Protein AF-A0A6P5Q9U1-F1 (afdb_monomer)

Foldseek 3Di:
DPPVVCCVLAPDDLVVCCVVPVDDPLVSVLSVLSSQQVNCCVVPVGSDDPPHDDADDCDPQNWGWDSGSDIDIDHCVVVVVCCCVPPVVVVVVVVVVVVVVVVVVD

Mean predicted aligned error: 9.35 Å

Organism: Mus caroli (NCBI:txid10089)

Sequence (106 aa):
MLAGLKHLICGSHPEILRSVFHLTEKEELLNKRVMKYWANFARHGNPNSEGLPSWPVMGRDEQYLQLDTQPAVGRALKARRLQFWTKTLPQKIQELKGSQDKHAEL

Structure (mmCIF, N/CA/C/O backbone):
data_AF-A0A6P5Q9U1-F1
#
_entry.id   AF-A0A6P5Q9U1-F1
#
loop_
_atom_site.group_PDB
_atom_site.id
_atom_site.type_symbol
_atom_site.label_atom_id
_atom_site.label_alt_id
_atom_site.label_comp_id
_atom_site.label_asym_id
_atom_site.label_entity_id
_atom_site.label_seq_id
_atom_site.pdbx_PDB_ins_code
_atom_site.Cartn_x
_atom_site.Cartn_y
_atom_site.Cartn_z
_atom_site.occupancy
_atom_site.B_iso_or_equiv
_atom_site.auth_seq_id
_atom_site.auth_comp_id
_atom_site.auth_asym_id
_atom_site.auth_atom_id
_atom_site.pdbx_PDB_model_num
ATOM 1 N N . MET A 1 1 ? -9.960 20.558 -8.492 1.00 40.75 1 MET A N 1
ATOM 2 C CA . MET A 1 1 ? -8.940 19.908 -7.633 1.00 40.75 1 MET A CA 1
ATOM 3 C C . MET A 1 1 ? -8.333 18.638 -8.250 1.00 40.75 1 MET A C 1
ATOM 5 O O . MET A 1 1 ? -7.140 18.447 -8.089 1.00 40.75 1 MET A O 1
ATOM 9 N N . LEU A 1 2 ? -9.069 17.799 -9.001 1.00 34.19 2 LEU A N 1
ATOM 10 C CA . LEU A 1 2 ? -8.527 16.536 -9.560 1.00 34.19 2 LEU A CA 1
ATOM 11 C C . LEU A 1 2 ? -7.870 16.628 -10.958 1.00 34.19 2 LEU A C 1
ATOM 13 O O . LEU A 1 2 ? -7.225 15.676 -11.388 1.00 34.19 2 LEU A O 1
ATOM 17 N N . ALA A 1 3 ? -7.981 17.754 -11.670 1.00 38.50 3 ALA A N 1
ATOM 18 C CA . ALA A 1 3 ? -7.386 17.904 -13.006 1.00 38.50 3 ALA A CA 1
ATOM 19 C C . ALA A 1 3 ? -5.866 18.179 -12.976 1.00 38.50 3 ALA A C 1
ATOM 21 O O . ALA A 1 3 ? -5.145 17.732 -13.863 1.00 38.50 3 ALA A O 1
ATOM 22 N N . GLY A 1 4 ? -5.364 18.851 -11.932 1.00 31.12 4 GLY A N 1
ATOM 23 C CA . GLY A 1 4 ? -3.946 19.228 -11.820 1.00 31.12 4 GLY A CA 1
ATOM 24 C C . GLY A 1 4 ? -3.001 18.066 -11.495 1.00 31.12 4 GLY A C 1
ATOM 25 O O . GLY A 1 4 ? -1.827 18.114 -11.845 1.00 31.12 4 GLY A O 1
ATOM 26 N N . LEU A 1 5 ? -3.507 16.984 -10.891 1.00 39.09 5 LEU A N 1
ATOM 27 C CA . LEU A 1 5 ? -2.684 15.829 -10.512 1.00 39.09 5 LEU A CA 1
ATOM 28 C C . LEU A 1 5 ? -2.396 14.874 -11.686 1.00 39.09 5 LEU A C 1
ATOM 30 O O . LEU A 1 5 ? -1.424 14.122 -11.643 1.00 39.09 5 LEU A O 1
ATOM 34 N N . LYS A 1 6 ? -3.204 14.916 -12.759 1.00 40.69 6 LYS A N 1
ATOM 35 C CA . LYS A 1 6 ? -2.988 14.080 -13.955 1.00 40.69 6 LYS A CA 1
ATOM 36 C C . LYS A 1 6 ? -1.697 14.438 -14.691 1.00 40.69 6 LYS A C 1
ATOM 38 O O . LYS A 1 6 ? -1.046 13.545 -15.225 1.00 40.69 6 LYS A O 1
ATOM 43 N N . HIS A 1 7 ? -1.321 15.717 -14.705 1.00 41.53 7 HIS A N 1
ATOM 44 C CA . HIS A 1 7 ? -0.152 16.174 -15.457 1.00 41.53 7 HIS A CA 1
ATOM 45 C C . HIS A 1 7 ? 1.169 15.821 -14.756 1.00 41.53 7 HIS A C 1
ATOM 47 O O . HIS A 1 7 ? 2.143 15.479 -15.416 1.00 41.53 7 HIS A O 1
ATOM 53 N N . LEU A 1 8 ? 1.182 15.810 -13.419 1.00 48.69 8 LEU A N 1
ATOM 54 C CA . LEU A 1 8 ? 2.406 15.608 -12.641 1.00 48.69 8 LEU A CA 1
ATOM 55 C C . LEU A 1 8 ? 2.827 14.131 -12.523 1.00 48.69 8 LEU A C 1
ATOM 57 O O . LEU A 1 8 ? 4.018 13.837 -12.448 1.00 48.69 8 LEU A O 1
ATOM 61 N N . ILE A 1 9 ? 1.869 13.195 -12.534 1.00 50.69 9 ILE A N 1
ATOM 62 C CA . ILE A 1 9 ? 2.140 11.761 -12.304 1.00 50.69 9 ILE A CA 1
ATOM 63 C C . ILE A 1 9 ? 2.229 10.958 -13.615 1.00 50.69 9 ILE A C 1
ATOM 65 O O . ILE A 1 9 ? 2.921 9.947 -13.666 1.00 50.69 9 ILE A O 1
ATOM 69 N N . CYS A 1 10 ? 1.560 11.399 -14.688 1.00 48.53 10 CYS A N 1
ATOM 70 C CA . CYS A 1 10 ? 1.463 10.637 -15.941 1.00 48.53 10 CYS A CA 1
ATOM 71 C C . CYS A 1 10 ? 2.394 11.133 -17.068 1.00 48.53 10 CYS A C 1
ATOM 73 O O . CYS A 1 10 ? 2.576 10.410 -18.045 1.00 48.53 10 CYS A O 1
ATOM 75 N N . GLY A 1 11 ? 2.955 12.346 -16.970 1.00 47.59 11 GLY A N 1
ATOM 76 C CA . GLY A 1 11 ? 3.665 13.000 -18.084 1.00 47.59 11 GLY A CA 1
ATOM 77 C C . GLY A 1 11 ? 5.072 13.521 -17.782 1.00 47.59 11 GLY A C 1
ATOM 78 O O . GLY A 1 11 ? 5.730 14.038 -18.683 1.00 47.59 11 GLY A O 1
ATOM 79 N N . SER A 1 12 ? 5.555 13.399 -16.546 1.00 51.03 12 SER A N 1
ATOM 80 C CA . SER A 1 12 ? 6.880 13.898 -16.175 1.00 51.03 12 SER A CA 1
ATOM 81 C C . SER A 1 12 ? 7.965 13.001 -16.778 1.00 51.03 12 SER A C 1
ATOM 83 O O . SER A 1 12 ? 8.098 11.839 -16.396 1.00 51.03 12 SER A O 1
ATOM 85 N N . HIS A 1 13 ? 8.747 13.537 -17.720 1.00 56.12 13 HIS A N 1
ATOM 86 C CA . HIS A 1 13 ? 9.973 12.892 -18.194 1.00 56.12 13 HIS A CA 1
ATOM 87 C C . HIS A 1 13 ? 10.889 12.631 -16.982 1.00 56.12 13 HIS A C 1
ATOM 89 O O . HIS A 1 13 ? 11.195 13.588 -16.264 1.00 56.12 13 HIS A O 1
ATOM 95 N N . PRO A 1 14 ? 11.351 11.388 -16.743 1.00 58.56 14 PRO A N 1
ATOM 96 C CA . PRO A 1 14 ? 12.195 11.048 -15.590 1.00 58.56 14 PRO A CA 1
ATOM 97 C C . PRO A 1 14 ? 13.432 11.952 -15.451 1.00 58.56 14 PRO A C 1
ATOM 99 O O . PRO A 1 14 ? 13.843 12.282 -14.342 1.00 58.56 14 PRO A O 1
ATOM 102 N N . GLU A 1 15 ? 13.956 12.425 -16.584 1.00 57.38 15 GLU A N 1
ATOM 103 C CA . GLU A 1 15 ? 15.099 13.341 -16.682 1.00 57.38 15 GLU A CA 1
ATOM 104 C C . GLU A 1 15 ? 14.857 14.710 -16.014 1.00 57.38 15 GLU A C 1
ATOM 106 O O . GLU A 1 15 ? 15.771 15.285 -15.428 1.00 57.38 15 GLU A O 1
ATOM 111 N N . ILE A 1 16 ? 13.622 15.231 -16.047 1.00 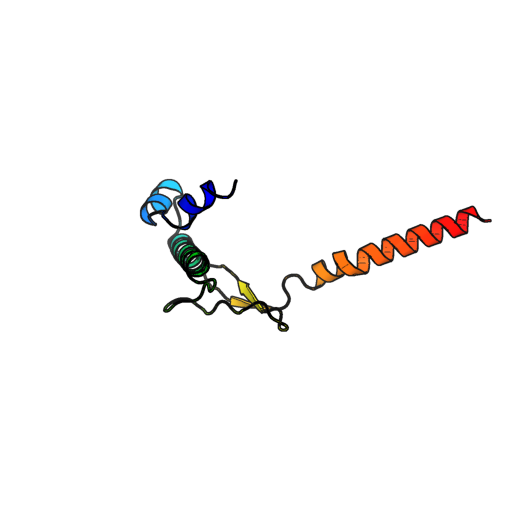58.66 16 ILE A N 1
ATOM 112 C CA . ILE A 1 16 ? 13.267 16.509 -15.396 1.00 58.66 16 ILE A CA 1
ATOM 113 C C . ILE A 1 16 ? 13.290 16.345 -13.877 1.00 58.66 16 ILE A C 1
ATOM 115 O O . ILE A 1 16 ? 13.713 17.228 -13.137 1.00 58.66 16 ILE A 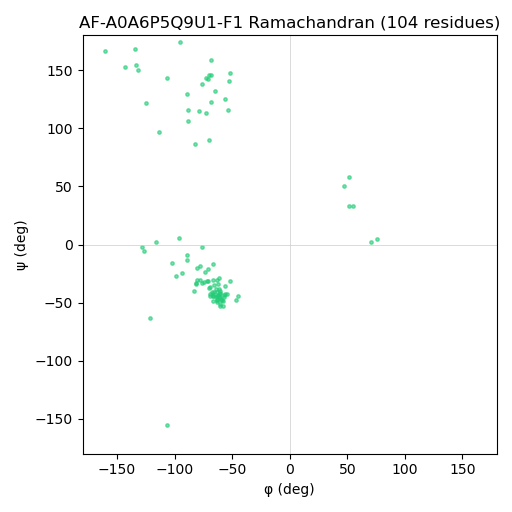O 1
ATOM 119 N N . LEU A 1 17 ? 12.855 15.185 -13.396 1.00 59.12 17 LEU A N 1
ATOM 120 C CA . LEU A 1 17 ? 12.812 14.901 -11.970 1.00 59.12 17 LEU A CA 1
ATOM 121 C C . LEU A 1 17 ? 14.223 14.706 -11.397 1.00 59.12 17 LEU A C 1
ATOM 123 O O . LEU A 1 17 ? 14.489 15.103 -10.265 1.00 59.12 17 LEU A O 1
ATOM 127 N N . ARG A 1 18 ? 15.146 14.186 -12.213 1.00 59.25 18 ARG A N 1
ATOM 128 C CA . ARG A 1 18 ? 16.569 14.073 -11.883 1.00 59.25 18 ARG A CA 1
ATOM 129 C C . ARG A 1 18 ? 17.233 15.437 -11.679 1.00 59.25 18 ARG A C 1
ATOM 131 O O . ARG A 1 18 ? 17.926 15.615 -10.680 1.00 59.25 18 ARG A O 1
ATOM 138 N N . SER A 1 19 ? 17.018 16.390 -12.589 1.00 60.34 19 SER A N 1
ATOM 139 C CA . SER A 1 19 ? 17.661 17.711 -12.508 1.00 60.34 19 SER A CA 1
ATOM 140 C C . SER A 1 19 ? 17.060 18.610 -11.426 1.00 60.34 19 SER A C 1
ATOM 142 O O . SER A 1 19 ? 17.786 19.389 -10.818 1.00 60.34 19 SER A O 1
ATOM 144 N N . VAL A 1 20 ? 15.759 18.483 -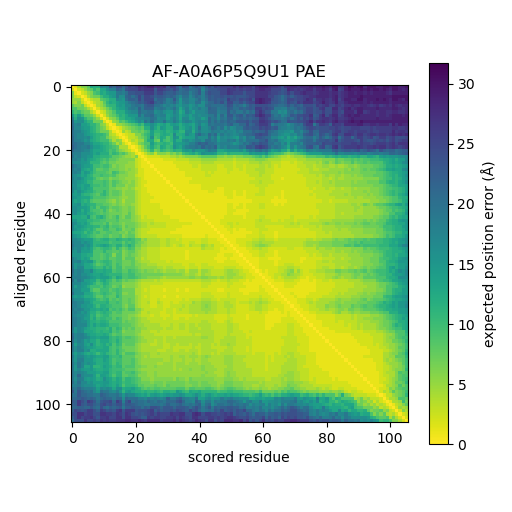11.146 1.00 64.94 20 VAL A N 1
ATOM 145 C CA . VAL A 1 20 ? 15.071 19.315 -10.145 1.00 64.94 20 VAL A CA 1
ATOM 146 C C . VAL A 1 20 ? 15.276 18.803 -8.715 1.00 64.94 20 VAL A C 1
ATOM 148 O O . VAL A 1 20 ? 15.338 19.613 -7.794 1.00 64.94 20 VAL A O 1
ATOM 151 N N . PHE A 1 21 ? 15.392 17.484 -8.506 1.00 68.62 21 PHE A N 1
ATOM 152 C CA . PHE A 1 21 ? 15.367 16.893 -7.158 1.00 68.62 21 PHE A CA 1
ATOM 153 C C . PHE A 1 21 ? 16.654 16.192 -6.706 1.00 68.62 21 PHE A C 1
ATOM 155 O O . PHE A 1 21 ? 16.666 15.681 -5.592 1.00 68.62 21 PHE A O 1
ATOM 162 N N . HIS A 1 22 ? 17.729 16.179 -7.506 1.00 79.56 22 HIS A N 1
ATOM 163 C CA . HIS A 1 22 ? 19.015 15.556 -7.132 1.00 79.56 22 HIS A CA 1
ATOM 164 C C . HIS A 1 22 ? 18.832 14.140 -6.546 1.00 79.56 22 HIS A C 1
ATOM 166 O O . HIS A 1 22 ? 19.321 13.823 -5.462 1.00 79.56 22 HIS A O 1
ATOM 172 N N . LEU A 1 23 ? 18.083 13.291 -7.251 1.00 82.94 23 LEU A N 1
ATOM 173 C CA . LEU A 1 23 ? 17.780 11.941 -6.779 1.00 82.94 23 LEU A CA 1
ATOM 174 C C . LEU A 1 23 ? 19.000 11.022 -6.860 1.00 82.94 23 LEU A C 1
ATOM 176 O O . LEU A 1 23 ? 19.758 11.050 -7.833 1.00 82.94 23 LEU A O 1
ATOM 180 N N . THR A 1 24 ? 19.136 10.138 -5.875 1.00 89.50 24 THR A N 1
ATOM 181 C CA . THR A 1 24 ? 20.018 8.973 -5.978 1.00 89.50 24 THR A CA 1
ATOM 182 C C . THR A 1 24 ? 19.474 7.976 -7.007 1.00 89.50 24 THR A C 1
ATOM 184 O O . THR A 1 24 ? 18.273 7.925 -7.277 1.00 89.50 24 THR A O 1
ATOM 187 N N . GLU A 1 25 ? 20.331 7.105 -7.546 1.00 89.38 25 GLU A N 1
ATOM 188 C CA . GLU A 1 25 ? 19.914 6.072 -8.512 1.00 89.38 25 GLU A CA 1
ATOM 189 C C . GLU A 1 25 ? 18.791 5.168 -7.970 1.00 89.38 25 GLU A C 1
ATOM 191 O O . GLU A 1 25 ? 17.877 4.771 -8.697 1.00 89.38 25 GLU A O 1
ATOM 196 N N . LYS A 1 26 ? 18.824 4.863 -6.665 1.00 90.38 26 LYS A N 1
ATOM 197 C CA . LYS A 1 26 ? 17.793 4.053 -5.999 1.00 90.38 26 LYS A CA 1
ATOM 198 C C . LYS A 1 26 ? 16.448 4.775 -5.944 1.00 90.38 26 LYS A C 1
ATOM 200 O O . LYS A 1 26 ? 15.412 4.144 -6.158 1.00 90.38 26 LYS A O 1
ATOM 205 N N . GLU A 1 27 ? 16.458 6.075 -5.672 1.00 87.75 27 GLU A N 1
ATOM 206 C CA . GLU A 1 27 ? 15.253 6.908 -5.668 1.00 87.75 27 GLU A CA 1
ATOM 207 C C . GLU A 1 27 ? 14.703 7.099 -7.081 1.00 87.75 27 GLU A C 1
ATOM 209 O O . GLU A 1 27 ? 13.490 7.068 -7.269 1.00 87.75 27 GLU A O 1
ATOM 214 N N . GLU A 1 28 ? 15.568 7.213 -8.089 1.00 86.94 28 GLU A N 1
ATOM 215 C CA . GLU A 1 28 ? 15.154 7.274 -9.490 1.00 86.94 28 GLU A CA 1
ATOM 216 C C . GLU A 1 28 ? 14.469 5.972 -9.925 1.00 86.94 28 GLU A C 1
ATOM 218 O O . GLU A 1 28 ? 13.391 5.994 -10.528 1.00 86.94 28 GLU A O 1
ATOM 223 N N . LEU A 1 29 ? 15.050 4.823 -9.570 1.00 88.88 29 LEU A N 1
ATOM 224 C CA . LEU A 1 29 ? 14.453 3.520 -9.847 1.00 88.88 29 LEU A CA 1
ATOM 225 C C . LEU A 1 29 ? 13.101 3.358 -9.139 1.00 88.88 29 LEU A C 1
ATOM 227 O O . LEU A 1 29 ? 12.137 2.884 -9.749 1.00 88.88 29 LEU A O 1
ATOM 231 N N . LEU A 1 30 ? 13.015 3.770 -7.870 1.00 91.06 30 LEU A N 1
ATOM 232 C CA . LEU A 1 30 ? 11.763 3.776 -7.119 1.00 91.06 30 LEU A CA 1
ATOM 233 C C . LEU A 1 30 ? 10.723 4.681 -7.789 1.00 91.06 30 LEU A C 1
ATOM 235 O O . LEU A 1 30 ? 9.582 4.261 -7.981 1.00 91.06 30 LEU A O 1
ATOM 239 N N . ASN A 1 31 ? 11.112 5.886 -8.199 1.00 89.12 31 ASN A N 1
ATOM 240 C CA . ASN A 1 31 ? 10.225 6.840 -8.848 1.00 89.12 31 ASN A CA 1
ATOM 241 C C . ASN A 1 31 ? 9.664 6.277 -10.162 1.00 89.12 31 ASN A C 1
ATOM 243 O O . ASN A 1 31 ? 8.444 6.178 -10.314 1.00 89.12 31 ASN A O 1
ATOM 247 N N . LYS A 1 32 ? 10.537 5.798 -11.060 1.00 89.38 32 LYS A N 1
ATOM 248 C CA . LYS A 1 32 ? 10.136 5.163 -12.328 1.00 89.38 32 LYS A CA 1
ATOM 249 C C . LYS A 1 32 ? 9.156 4.013 -12.090 1.00 89.38 32 LYS A C 1
ATOM 251 O O . LYS A 1 32 ? 8.152 3.892 -12.793 1.00 89.38 32 LYS A O 1
ATOM 256 N N . ARG A 1 33 ? 9.409 3.189 -11.067 1.00 92.19 33 ARG A N 1
ATOM 257 C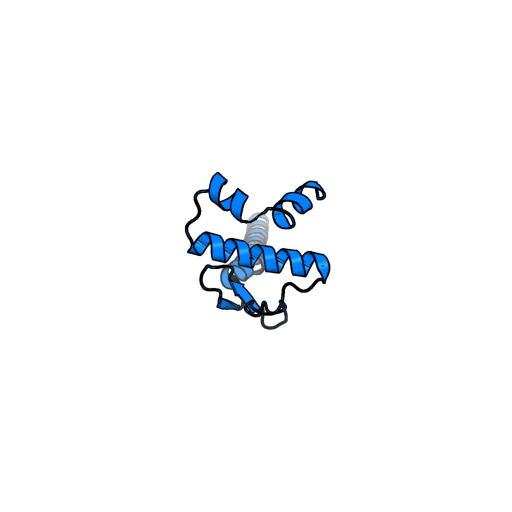 CA . ARG A 1 33 ? 8.531 2.078 -10.678 1.00 92.19 33 ARG A CA 1
ATOM 258 C C . ARG A 1 33 ? 7.156 2.567 -10.215 1.00 92.19 33 ARG A C 1
ATOM 260 O O . ARG A 1 33 ? 6.142 2.066 -10.698 1.00 92.19 33 ARG A O 1
ATOM 267 N N . VAL A 1 34 ? 7.115 3.546 -9.311 1.00 93.75 34 VAL A N 1
ATOM 268 C CA . VAL A 1 34 ? 5.870 4.121 -8.775 1.00 93.75 34 VAL A CA 1
ATOM 269 C C . VAL A 1 34 ? 5.054 4.790 -9.883 1.00 93.75 34 VAL A C 1
ATOM 271 O O . VAL A 1 34 ? 3.853 4.540 -9.982 1.00 93.75 34 VAL A O 1
ATOM 274 N N . MET A 1 35 ? 5.690 5.564 -10.766 1.00 92.38 35 MET A N 1
ATOM 275 C CA . MET A 1 35 ? 5.017 6.168 -11.921 1.00 92.38 35 MET A CA 1
ATOM 276 C C . MET A 1 35 ? 4.419 5.114 -12.854 1.00 92.38 35 MET A C 1
ATOM 278 O O . MET A 1 35 ? 3.274 5.264 -13.279 1.00 92.38 35 MET A O 1
ATOM 282 N N . LYS A 1 36 ? 5.140 4.017 -13.133 1.00 93.50 36 LYS A N 1
ATOM 283 C CA . LYS A 1 36 ? 4.628 2.934 -13.988 1.00 93.50 36 LYS A CA 1
ATOM 284 C C . LYS A 1 36 ? 3.381 2.279 -13.383 1.00 93.50 36 LYS A C 1
ATOM 286 O O . LYS A 1 36 ? 2.394 2.110 -14.100 1.00 93.50 36 LYS A O 1
ATOM 291 N N . TYR A 1 37 ? 3.379 1.987 -12.077 1.00 95.94 37 TYR A N 1
ATOM 292 C CA . TYR A 1 37 ? 2.184 1.479 -11.390 1.00 95.94 37 TYR A CA 1
ATOM 293 C C . TYR A 1 37 ? 0.996 2.440 -11.521 1.00 95.94 37 TYR A C 1
ATOM 295 O O . TYR A 1 37 ? -0.094 2.017 -11.908 1.00 95.94 37 TYR A O 1
ATOM 303 N N . TRP A 1 38 ? 1.196 3.735 -11.250 1.00 95.75 38 TRP A N 1
ATOM 304 C CA . TRP A 1 38 ? 0.116 4.723 -11.328 1.00 95.75 38 TRP A CA 1
ATOM 305 C C . TRP A 1 38 ? -0.408 4.927 -12.748 1.00 95.75 38 TRP A C 1
ATOM 307 O O . TRP A 1 38 ? -1.620 4.995 -12.942 1.00 95.75 38 TRP A O 1
ATOM 317 N N . ALA A 1 39 ? 0.475 4.974 -13.747 1.00 94.88 39 ALA A N 1
ATOM 318 C CA . ALA A 1 39 ? 0.089 5.101 -15.148 1.00 94.88 39 ALA A CA 1
ATOM 319 C C . ALA A 1 39 ? -0.718 3.885 -15.633 1.00 94.88 39 ALA A C 1
ATOM 321 O O . ALA A 1 39 ? -1.681 4.034 -16.385 1.00 94.88 39 ALA A O 1
ATOM 322 N N . ASN A 1 40 ? -0.362 2.672 -15.202 1.00 96.44 40 ASN A N 1
ATOM 323 C CA . ASN A 1 40 ? -1.136 1.471 -15.519 1.00 96.44 40 ASN A CA 1
ATOM 324 C C . ASN A 1 40 ? -2.486 1.456 -14.809 1.00 96.44 40 ASN A C 1
ATOM 326 O O . ASN A 1 40 ? -3.501 1.191 -15.449 1.00 96.44 40 ASN A O 1
ATOM 330 N N . PHE A 1 41 ? -2.513 1.811 -13.524 1.00 96.25 41 PHE A N 1
ATOM 331 C CA . PHE A 1 41 ? -3.755 1.900 -12.767 1.00 96.25 41 PHE A CA 1
ATOM 332 C C . PHE A 1 41 ? -4.715 2.927 -13.376 1.00 96.25 41 PHE A C 1
ATOM 334 O O . PHE A 1 41 ? -5.883 2.624 -13.586 1.00 96.25 41 PHE A O 1
ATOM 341 N N . ALA A 1 42 ? -4.224 4.113 -13.743 1.00 95.12 42 ALA A N 1
ATOM 342 C CA . ALA A 1 42 ? -5.040 5.150 -14.368 1.00 95.12 42 ALA A CA 1
ATOM 343 C C . ALA A 1 42 ? -5.604 4.738 -15.741 1.00 95.12 42 ALA A C 1
ATOM 345 O O . ALA A 1 42 ? -6.681 5.200 -16.110 1.00 95.12 42 ALA A O 1
ATOM 346 N N . ARG A 1 43 ? -4.888 3.889 -16.494 1.00 94.88 43 ARG A N 1
ATOM 347 C CA . ARG A 1 43 ? -5.326 3.396 -17.811 1.00 94.88 43 ARG A CA 1
ATOM 348 C C . ARG A 1 43 ? -6.271 2.199 -17.732 1.00 94.88 43 ARG A C 1
ATOM 350 O O . ARG A 1 43 ? -7.208 2.130 -18.517 1.00 94.88 43 ARG A O 1
ATOM 357 N N . HIS A 1 44 ? -6.017 1.261 -16.822 1.00 95.44 44 HIS A N 1
ATOM 358 C CA . HIS A 1 44 ? -6.645 -0.067 -16.852 1.00 95.44 44 HIS A CA 1
ATOM 359 C C . HIS A 1 44 ? -7.344 -0.461 -15.544 1.00 95.44 44 HIS A C 1
ATOM 361 O O . HIS A 1 44 ? -7.913 -1.544 -15.461 1.00 95.44 44 HIS A O 1
ATOM 367 N N . GLY A 1 45 ? -7.243 0.345 -14.484 1.00 94.25 45 GLY A N 1
ATOM 368 C CA . GLY A 1 45 ? -7.695 -0.024 -13.137 1.00 94.25 45 GLY A CA 1
ATOM 369 C C . GLY A 1 45 ? -6.829 -1.088 -12.446 1.00 94.25 45 GLY A C 1
ATOM 370 O O . GLY A 1 45 ? -7.116 -1.475 -11.317 1.00 94.25 45 GLY A O 1
ATOM 371 N N . ASN A 1 46 ? -5.750 -1.546 -13.090 1.00 95.81 46 ASN A N 1
ATOM 372 C CA . ASN A 1 46 ? -4.798 -2.521 -12.563 1.00 95.81 46 ASN A CA 1
ATOM 373 C C . ASN A 1 46 ? -3.378 -1.928 -12.633 1.00 95.81 46 ASN A C 1
ATOM 375 O O . ASN A 1 46 ? -2.938 -1.564 -13.725 1.00 95.81 46 ASN A O 1
ATOM 379 N N . PRO A 1 47 ? -2.650 -1.807 -11.506 1.00 96.81 47 PRO A N 1
ATOM 380 C CA . PRO A 1 47 ? -1.305 -1.231 -11.510 1.00 96.81 47 PRO A CA 1
ATOM 381 C C . PRO A 1 47 ? -0.256 -2.151 -12.168 1.00 96.81 47 PRO A C 1
ATOM 383 O O . PRO A 1 47 ? 0.801 -1.681 -12.596 1.00 96.81 47 PRO A O 1
ATOM 386 N N . ASN A 1 48 ? -0.526 -3.455 -12.261 1.00 97.00 48 ASN A N 1
ATOM 387 C CA . ASN A 1 48 ? 0.443 -4.462 -12.686 1.00 97.00 48 ASN A CA 1
ATOM 388 C C . ASN A 1 48 ? 0.799 -4.371 -14.179 1.00 97.00 48 ASN A C 1
ATOM 390 O O . ASN A 1 48 ? -0.035 -4.054 -15.023 1.00 97.00 48 ASN A O 1
ATOM 394 N N . SER A 1 49 ? 2.055 -4.688 -14.503 1.00 94.69 49 SER A N 1
ATOM 395 C CA . SER A 1 49 ? 2.547 -4.878 -15.875 1.00 94.69 49 SER A CA 1
ATOM 396 C C . SER A 1 49 ? 3.844 -5.680 -15.864 1.00 94.69 49 SER A C 1
ATOM 398 O O . SER A 1 49 ? 4.489 -5.785 -14.822 1.00 94.69 49 SER A O 1
ATOM 400 N N . GLU A 1 50 ? 4.270 -6.169 -17.024 1.00 93.25 50 GLU A N 1
ATOM 401 C CA . GLU A 1 50 ? 5.557 -6.846 -17.179 1.00 93.25 50 GLU A CA 1
ATOM 402 C C . GLU A 1 50 ? 6.738 -6.008 -16.643 1.00 93.25 50 GLU A C 1
ATOM 404 O O . GLU A 1 50 ? 6.785 -4.773 -16.772 1.00 93.25 50 GLU A O 1
ATOM 409 N N . GLY A 1 51 ? 7.685 -6.690 -15.993 1.00 89.44 51 GLY A N 1
ATOM 410 C CA . GLY A 1 51 ? 8.869 -6.083 -15.377 1.00 89.44 51 GLY A CA 1
ATOM 411 C C . GLY A 1 51 ? 8.609 -5.343 -14.058 1.00 89.44 51 GLY A C 1
ATOM 412 O O . GLY A 1 51 ? 9.528 -4.727 -13.521 1.00 89.44 51 GLY A O 1
ATOM 413 N N . LEU A 1 52 ? 7.383 -5.381 -13.524 1.00 92.81 52 LEU A N 1
ATOM 414 C CA . LEU A 1 52 ? 7.069 -4.895 -12.181 1.00 92.81 52 LEU A CA 1
ATOM 415 C C . LEU A 1 52 ? 6.812 -6.070 -11.228 1.00 92.81 52 LEU A C 1
ATOM 417 O O . LEU A 1 52 ? 6.189 -7.053 -11.632 1.00 92.81 52 LEU A O 1
ATOM 421 N N . PRO A 1 53 ? 7.229 -5.964 -9.955 1.00 94.38 53 PRO A N 1
ATOM 422 C CA . PRO A 1 53 ? 6.718 -6.835 -8.906 1.00 94.38 53 PRO A CA 1
ATOM 423 C C . PRO A 1 53 ? 5.185 -6.846 -8.885 1.00 94.38 53 PRO A C 1
ATOM 425 O O . PRO A 1 53 ? 4.534 -5.845 -9.176 1.00 94.38 53 PRO A O 1
ATOM 428 N N . SER A 1 54 ? 4.595 -7.981 -8.522 1.00 95.12 54 SER A N 1
ATOM 429 C CA . SER A 1 54 ? 3.140 -8.066 -8.425 1.00 95.12 54 SER A CA 1
ATOM 430 C C . SER A 1 54 ? 2.640 -7.213 -7.260 1.00 95.12 54 SER A C 1
ATOM 432 O O . SER A 1 54 ? 3.013 -7.436 -6.108 1.00 95.12 54 SER A O 1
ATOM 434 N N . TRP A 1 55 ? 1.757 -6.265 -7.553 1.00 96.81 55 TRP A N 1
ATOM 435 C CA . TRP A 1 55 ? 0.963 -5.541 -6.575 1.00 96.81 55 TRP A CA 1
ATOM 436 C C . TRP A 1 55 ? -0.330 -6.333 -6.322 1.00 96.81 55 TRP A C 1
ATOM 438 O O . TRP A 1 55 ? -1.211 -6.356 -7.190 1.00 96.81 55 TRP A O 1
ATOM 448 N N . PRO A 1 56 ? -0.458 -7.005 -5.162 1.00 96.06 56 PRO A N 1
ATOM 449 C CA . PRO A 1 56 ? -1.617 -7.835 -4.865 1.00 96.06 56 PRO A CA 1
ATOM 450 C C . PRO A 1 56 ? -2.875 -6.983 -4.691 1.00 96.06 56 PRO A C 1
ATOM 452 O O . PRO A 1 56 ? -2.829 -5.875 -4.153 1.00 96.06 56 PRO A O 1
ATOM 455 N N . VAL A 1 57 ? -4.015 -7.524 -5.114 1.00 94.94 57 VAL A N 1
ATOM 456 C CA . VAL A 1 57 ? -5.316 -6.926 -4.809 1.00 94.94 57 VAL A CA 1
ATOM 457 C C . VAL A 1 57 ? -5.530 -6.988 -3.300 1.00 94.94 57 VAL A C 1
ATOM 459 O O . VAL A 1 57 ? -5.339 -8.036 -2.682 1.00 94.94 57 VAL A O 1
ATOM 462 N N . MET A 1 58 ? -5.942 -5.869 -2.705 1.00 92.38 58 MET A N 1
ATOM 463 C CA . MET A 1 58 ? -6.278 -5.817 -1.284 1.00 92.38 58 MET A CA 1
ATOM 464 C C . MET A 1 58 ? -7.582 -6.588 -1.038 1.00 92.38 58 MET A C 1
ATOM 466 O O . MET A 1 58 ? -8.677 -6.044 -1.151 1.00 92.38 58 MET A O 1
ATOM 470 N N . GLY A 1 59 ? -7.447 -7.886 -0.766 1.00 92.94 59 GLY A N 1
ATOM 471 C CA . GLY 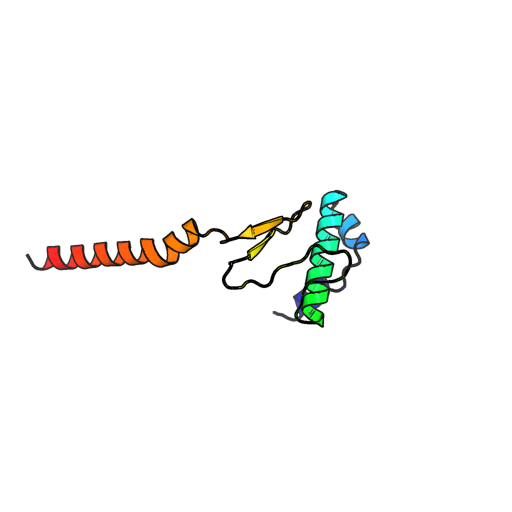A 1 59 ? -8.543 -8.808 -0.476 1.00 92.94 59 GLY A CA 1
ATOM 472 C C . GLY A 1 59 ? -8.614 -9.201 1.000 1.00 92.94 59 GLY A C 1
ATOM 473 O O . GLY A 1 59 ? -8.115 -8.497 1.876 1.00 92.94 59 GLY A O 1
ATOM 474 N N . ARG A 1 60 ? -9.210 -10.369 1.274 1.00 94.12 60 ARG A N 1
ATOM 475 C CA . ARG A 1 60 ? -9.376 -10.906 2.640 1.00 94.12 60 ARG A CA 1
ATOM 476 C C . ARG A 1 60 ? -8.055 -11.170 3.361 1.00 94.12 60 ARG A C 1
ATOM 478 O O . ARG A 1 60 ? -8.008 -11.068 4.577 1.00 94.12 60 ARG A O 1
ATOM 485 N N . ASP A 1 61 ? -6.997 -11.468 2.613 1.00 93.38 61 ASP A N 1
ATOM 486 C CA . ASP A 1 61 ? -5.661 -11.689 3.173 1.00 93.38 61 ASP A CA 1
ATOM 487 C C . ASP A 1 61 ? -4.954 -10.382 3.572 1.00 93.38 61 ASP A C 1
ATOM 489 O O . ASP A 1 61 ? -3.828 -10.423 4.069 1.00 93.38 61 ASP A O 1
ATOM 493 N N . GLU A 1 62 ? -5.587 -9.224 3.332 1.00 95.19 62 GLU A N 1
ATOM 494 C CA . GLU A 1 62 ? -5.092 -7.883 3.673 1.00 95.19 62 GLU A CA 1
ATOM 495 C C . GLU A 1 62 ? -3.665 -7.617 3.166 1.00 95.19 62 GLU A C 1
ATOM 497 O O . GLU A 1 62 ? -2.862 -6.933 3.811 1.00 95.19 62 GLU A O 1
ATOM 502 N N . GLN A 1 63 ? -3.328 -8.197 2.012 1.00 97.12 63 GLN A N 1
ATOM 503 C CA . GLN A 1 63 ? -2.031 -8.008 1.382 1.00 97.12 63 GLN A CA 1
ATOM 504 C C . GLN A 1 63 ? -1.896 -6.594 0.824 1.00 97.12 63 GLN A C 1
ATOM 506 O O . GLN A 1 63 ? -2.836 -6.025 0.268 1.00 97.12 63 GLN A O 1
ATOM 511 N N . TYR A 1 64 ? -0.692 -6.046 0.944 1.00 95.75 64 TYR A N 1
ATOM 512 C CA . TYR A 1 64 ? -0.334 -4.757 0.370 1.00 95.75 64 TYR A CA 1
ATOM 513 C C . TYR A 1 64 ? 1.108 -4.785 -0.128 1.00 95.75 64 TYR A C 1
ATOM 515 O O . TYR A 1 64 ? 1.944 -5.525 0.393 1.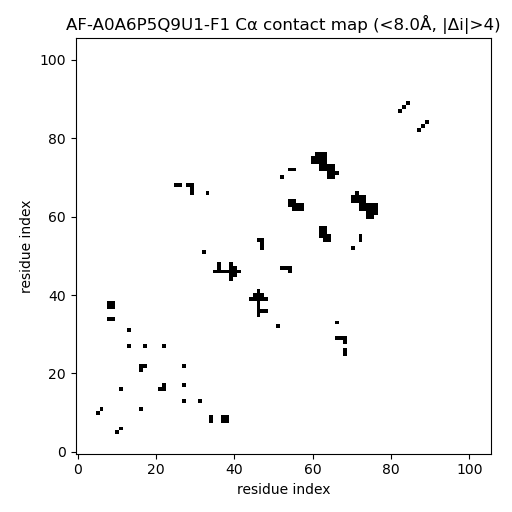00 95.75 64 TYR A O 1
ATOM 523 N N . LEU A 1 65 ? 1.407 -3.958 -1.129 1.00 96.69 65 LEU A N 1
ATOM 524 C CA . LEU A 1 65 ? 2.769 -3.752 -1.602 1.00 96.69 65 LEU A CA 1
ATOM 525 C C . LEU A 1 65 ? 3.429 -2.614 -0.816 1.00 96.69 65 LEU A C 1
ATOM 527 O O . LEU A 1 65 ? 2.878 -1.518 -0.713 1.00 96.69 65 LEU A O 1
ATOM 531 N N . GLN A 1 66 ? 4.623 -2.861 -0.288 1.00 95.44 66 GLN A N 1
ATOM 532 C CA . GLN A 1 66 ? 5.506 -1.818 0.222 1.00 95.44 66 GLN A CA 1
ATOM 533 C C . GLN A 1 66 ? 6.201 -1.145 -0.961 1.00 95.44 66 GLN A C 1
ATOM 535 O O . GLN A 1 66 ? 6.963 -1.780 -1.692 1.00 95.44 66 GLN A O 1
ATOM 540 N N . LEU A 1 67 ? 5.911 0.139 -1.166 1.00 93.44 67 LEU A N 1
ATOM 541 C CA . LEU A 1 67 ? 6.559 0.953 -2.190 1.00 93.44 67 LEU A CA 1
ATOM 542 C C . LEU A 1 67 ? 7.896 1.466 -1.662 1.00 93.44 67 LEU A C 1
ATOM 544 O O . LEU A 1 67 ? 7.979 2.556 -1.105 1.00 93.44 67 LEU A O 1
ATOM 548 N N . ASP A 1 68 ? 8.922 0.646 -1.844 1.00 91.12 68 ASP A N 1
ATOM 549 C CA . ASP A 1 68 ? 10.300 0.933 -1.459 1.00 91.12 68 ASP A CA 1
ATOM 550 C C . ASP A 1 68 ? 11.251 0.542 -2.606 1.00 91.12 68 ASP A C 1
ATOM 552 O O . ASP A 1 68 ? 10.873 -0.128 -3.579 1.00 91.12 68 ASP A O 1
ATOM 556 N N . THR A 1 69 ? 12.503 0.972 -2.497 1.00 88.88 69 THR A N 1
ATOM 557 C CA . THR A 1 69 ? 13.635 0.573 -3.337 1.00 88.88 69 THR A CA 1
ATOM 558 C C . THR A 1 69 ? 13.666 -0.945 -3.546 1.00 88.88 69 THR A C 1
ATOM 560 O O . THR A 1 69 ? 13.773 -1.411 -4.688 1.00 88.88 69 THR A O 1
ATOM 563 N N . GLN A 1 70 ? 13.445 -1.706 -2.469 1.00 89.88 70 GLN A N 1
ATOM 564 C CA . GLN A 1 70 ? 13.214 -3.150 -2.463 1.00 89.88 70 GLN A CA 1
ATOM 565 C C . GLN A 1 70 ? 11.775 -3.450 -2.013 1.00 89.88 70 GLN A C 1
ATOM 567 O O . GLN A 1 70 ? 11.489 -3.470 -0.819 1.00 89.88 70 GLN A O 1
ATOM 572 N N . PRO A 1 71 ? 10.845 -3.652 -2.956 1.00 91.50 71 PRO A N 1
ATOM 573 C CA . PRO A 1 71 ? 9.438 -3.795 -2.650 1.00 91.50 71 PRO A CA 1
ATOM 574 C C . PRO A 1 71 ? 9.166 -5.182 -2.081 1.00 91.50 71 PRO A C 1
ATOM 576 O O . PRO A 1 71 ? 9.658 -6.191 -2.584 1.00 91.50 71 PRO A O 1
ATOM 579 N N . ALA A 1 72 ? 8.328 -5.219 -1.054 1.00 94.69 72 ALA A N 1
ATOM 580 C CA . ALA A 1 72 ? 7.916 -6.438 -0.380 1.00 94.69 72 ALA A CA 1
ATOM 581 C C . ALA A 1 72 ? 6.396 -6.468 -0.225 1.00 94.69 72 ALA A C 1
ATOM 583 O O . ALA A 1 72 ? 5.745 -5.429 -0.101 1.00 94.69 72 ALA A O 1
ATOM 584 N N . VAL A 1 73 ? 5.822 -7.669 -0.208 1.00 96.19 73 VAL A N 1
ATOM 585 C CA . VAL A 1 73 ? 4.402 -7.848 0.099 1.00 96.19 73 VAL A CA 1
ATOM 586 C C . VAL A 1 73 ? 4.247 -8.007 1.605 1.00 96.19 73 VAL A C 1
ATOM 588 O O . VAL A 1 73 ? 4.733 -8.969 2.196 1.00 96.19 73 VAL A O 1
ATOM 591 N N . GLY A 1 74 ? 3.559 -7.054 2.224 1.00 95.94 74 GLY A N 1
ATOM 592 C CA . GLY A 1 74 ? 3.137 -7.138 3.615 1.00 95.94 74 GLY A CA 1
ATOM 593 C C . GLY A 1 74 ? 1.706 -7.656 3.743 1.00 95.94 74 GLY A C 1
ATOM 594 O O . GLY A 1 74 ? 0.991 -7.817 2.754 1.00 95.94 74 GLY A O 1
ATOM 595 N N . ARG A 1 75 ? 1.276 -7.885 4.987 1.00 96.69 75 ARG A N 1
ATOM 596 C CA . ARG A 1 75 ? -0.117 -8.179 5.352 1.00 96.69 75 ARG A CA 1
ATOM 597 C C . ARG A 1 75 ? -0.562 -7.361 6.554 1.00 96.69 75 ARG A C 1
ATOM 599 O O . ARG A 1 75 ? 0.280 -6.956 7.357 1.00 96.69 75 ARG A O 1
ATOM 606 N N . ALA A 1 76 ? -1.869 -7.133 6.654 1.00 95.81 76 ALA A N 1
ATOM 607 C CA . ALA A 1 76 ? -2.528 -6.521 7.805 1.00 95.81 76 ALA A CA 1
ATOM 608 C C . ALA A 1 76 ? -1.873 -5.189 8.229 1.00 95.81 76 ALA A C 1
ATOM 610 O O . ALA A 1 76 ? -1.354 -5.025 9.343 1.00 95.81 76 ALA A O 1
ATOM 611 N N . LEU A 1 77 ? -1.835 -4.232 7.290 1.00 95.12 77 LEU A N 1
ATOM 612 C CA . LEU A 1 77 ? -1.135 -2.957 7.454 1.00 95.12 77 LEU A CA 1
ATOM 613 C C . LEU A 1 77 ? -1.589 -2.234 8.731 1.00 95.12 77 LEU A C 1
ATOM 615 O O . LEU A 1 77 ? -2.731 -1.799 8.851 1.00 95.12 77 LEU A O 1
ATOM 619 N N . LYS A 1 78 ? -0.659 -2.059 9.680 1.00 95.81 78 LYS A N 1
ATOM 620 C CA . LYS A 1 78 ? -0.894 -1.374 10.964 1.00 95.81 78 LYS A CA 1
ATOM 621 C C . LYS A 1 78 ? -2.068 -1.963 11.772 1.00 95.81 78 LYS A C 1
ATOM 623 O O . LYS A 1 78 ? -2.703 -1.226 12.527 1.00 95.81 78 LYS A O 1
ATOM 628 N N . ALA A 1 79 ? -2.308 -3.276 11.687 1.00 96.56 79 ALA A N 1
ATOM 629 C CA . ALA A 1 79 ? -3.444 -3.960 12.317 1.00 96.56 79 ALA A CA 1
ATOM 630 C C . ALA A 1 79 ? -3.688 -3.572 13.787 1.00 96.56 79 ALA A C 1
ATOM 632 O O . ALA A 1 79 ? -4.800 -3.199 14.151 1.00 96.56 79 ALA A O 1
ATOM 633 N N . ARG A 1 80 ? -2.641 -3.564 14.627 1.00 97.44 80 ARG A N 1
ATOM 634 C CA . ARG A 1 80 ? -2.760 -3.170 16.047 1.00 97.44 80 ARG A CA 1
ATOM 635 C C . ARG A 1 80 ? -3.260 -1.735 16.225 1.00 97.44 80 ARG A C 1
ATOM 637 O O . ARG A 1 80 ? -4.102 -1.471 17.077 1.00 97.44 80 ARG A O 1
ATOM 644 N N . ARG A 1 81 ? -2.759 -0.801 15.410 1.00 97.88 81 ARG A N 1
ATOM 645 C CA . ARG A 1 81 ? -3.181 0.604 15.457 1.00 97.88 81 ARG A CA 1
ATOM 646 C C . ARG A 1 81 ? -4.615 0.742 14.954 1.00 97.88 81 ARG A C 1
ATOM 648 O O . ARG A 1 81 ? -5.397 1.440 15.586 1.00 97.88 81 ARG A O 1
ATOM 655 N N . LEU A 1 82 ? -4.974 0.051 13.872 1.00 96.88 82 LEU A N 1
ATOM 656 C CA . LE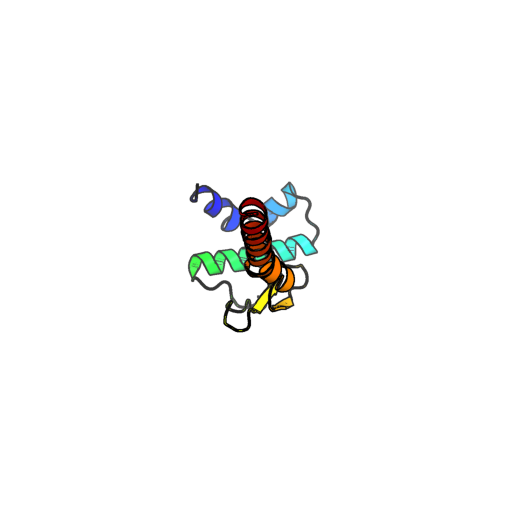U A 1 82 ? -6.345 0.033 13.360 1.00 96.88 82 LEU A CA 1
ATOM 657 C C . LEU A 1 82 ? -7.326 -0.498 14.415 1.00 96.88 82 LEU A C 1
ATOM 659 O O . LEU A 1 82 ? -8.331 0.155 14.687 1.00 96.88 82 LEU A O 1
ATOM 663 N N . GLN A 1 83 ? -7.007 -1.625 15.060 1.00 98.12 83 GLN A N 1
ATOM 664 C CA . GLN A 1 83 ? -7.803 -2.199 16.147 1.00 98.12 83 GLN A CA 1
ATOM 665 C C . GLN A 1 83 ? -7.983 -1.209 17.300 1.00 98.12 83 GLN A C 1
ATOM 667 O O . GLN A 1 83 ? -9.095 -1.047 17.800 1.00 98.12 83 GLN A O 1
ATOM 672 N N . PHE A 1 84 ? -6.908 -0.531 17.706 1.00 98.38 84 PHE A N 1
ATOM 673 C CA . PHE A 1 84 ? -6.977 0.449 18.782 1.00 98.38 84 PHE A CA 1
ATOM 674 C C . PHE A 1 84 ? -7.984 1.565 18.471 1.00 98.38 84 PHE A C 1
ATOM 676 O O . PHE A 1 84 ? -8.894 1.802 19.262 1.00 98.38 84 PHE A O 1
ATOM 683 N N . TRP A 1 85 ? -7.869 2.211 17.305 1.00 98.31 85 TRP A N 1
ATOM 684 C CA . TRP A 1 85 ? -8.724 3.352 16.948 1.00 98.31 85 TRP A CA 1
ATOM 685 C C . TRP A 1 85 ? -10.174 2.964 16.645 1.00 98.31 85 TRP A C 1
ATOM 687 O O . TRP A 1 85 ? -11.075 3.754 16.905 1.00 98.31 85 TRP A O 1
ATOM 697 N N . THR A 1 86 ? -10.410 1.767 16.103 1.00 97.94 86 THR A N 1
ATOM 698 C CA . THR A 1 86 ? -11.752 1.339 15.662 1.00 97.94 86 THR A CA 1
ATOM 699 C C . THR A 1 86 ? -12.529 0.554 16.713 1.00 97.94 86 THR A C 1
ATOM 701 O O . THR A 1 86 ? -13.754 0.529 16.656 1.00 97.94 86 THR A O 1
ATOM 704 N N . LYS A 1 87 ? -11.843 -0.090 17.665 1.00 98.12 87 LYS A N 1
ATOM 705 C CA . LYS A 1 87 ? -12.475 -0.931 18.693 1.00 98.12 87 LYS A CA 1
ATOM 706 C C . LYS A 1 87 ? -12.151 -0.443 20.095 1.00 98.12 87 LYS A C 1
ATOM 708 O O . LYS A 1 87 ? -13.046 -0.013 20.814 1.00 98.12 87 LYS A O 1
ATOM 713 N N . THR A 1 88 ? -10.873 -0.472 20.468 1.00 98.19 88 THR A N 1
ATOM 714 C CA . THR A 1 88 ? -10.454 -0.259 21.860 1.00 98.19 88 THR A CA 1
ATOM 715 C C . THR A 1 88 ? -10.796 1.139 22.365 1.00 98.19 88 THR A C 1
ATOM 717 O O . THR A 1 88 ? -11.359 1.276 23.447 1.00 98.19 88 THR A O 1
ATOM 720 N N . LEU A 1 89 ? -10.477 2.182 21.596 1.00 98.25 89 LEU A N 1
ATOM 721 C CA . LEU A 1 89 ? -10.704 3.558 22.023 1.00 98.25 89 LEU A CA 1
ATOM 722 C C . LEU A 1 89 ? -12.206 3.893 22.136 1.00 98.25 89 LEU A C 1
ATOM 724 O O . LEU A 1 89 ? -12.600 4.377 23.197 1.00 98.25 89 LEU A O 1
ATOM 728 N N . PRO A 1 90 ? -13.068 3.598 21.137 1.00 98.25 90 PRO A N 1
ATOM 729 C CA . PRO A 1 90 ? -14.513 3.793 21.282 1.00 98.25 90 PRO A CA 1
ATOM 730 C C . PRO A 1 90 ? -15.118 3.060 22.486 1.00 98.25 90 PRO A C 1
ATOM 732 O O . PRO A 1 90 ? -15.909 3.654 23.216 1.00 98.25 90 PRO A O 1
ATOM 735 N N . GLN A 1 91 ? -14.710 1.808 22.734 1.00 98.12 91 GLN A N 1
ATOM 736 C CA . GLN A 1 91 ? -15.158 1.030 23.897 1.00 98.12 91 GLN A CA 1
ATOM 737 C C . GLN A 1 91 ? -14.782 1.719 25.214 1.00 98.12 91 GLN A C 1
ATOM 739 O O . GLN A 1 91 ? -15.638 1.924 26.070 1.00 98.12 91 GLN A O 1
ATOM 744 N N . LYS A 1 92 ? -13.529 2.170 25.349 1.00 97.75 92 LYS A N 1
ATOM 745 C CA . LYS A 1 92 ? -13.066 2.884 26.549 1.00 97.75 92 LYS A CA 1
ATOM 746 C C . LYS A 1 92 ? -13.818 4.192 26.786 1.00 97.75 92 LYS A C 1
ATOM 748 O O . LYS A 1 92 ? -14.139 4.513 27.925 1.00 97.75 92 LYS A O 1
ATOM 753 N N . ILE A 1 93 ? -14.141 4.934 25.726 1.00 97.56 93 ILE A N 1
ATOM 754 C CA . ILE A 1 93 ? -14.941 6.162 25.838 1.00 97.56 93 ILE A CA 1
ATOM 755 C C . ILE A 1 93 ? -16.353 5.850 26.358 1.00 97.56 93 ILE A C 1
ATOM 757 O O . ILE A 1 93 ? -16.868 6.594 27.190 1.00 97.56 93 ILE A O 1
ATOM 761 N N . GLN A 1 94 ? -16.979 4.764 25.894 1.00 96.62 94 GLN A N 1
ATOM 762 C CA . GLN A 1 94 ? -18.303 4.346 26.371 1.00 96.62 94 GLN A CA 1
ATOM 763 C C . GLN A 1 94 ? -18.276 3.900 27.839 1.00 96.62 94 GLN A C 1
ATOM 765 O O . GLN A 1 94 ? -19.131 4.325 28.612 1.00 96.62 94 GLN A O 1
ATOM 770 N N . GLU A 1 95 ? -17.275 3.109 28.235 1.00 95.94 95 GLU A N 1
ATOM 771 C CA . GLU A 1 95 ? -17.072 2.677 29.626 1.00 95.94 95 GLU A CA 1
ATOM 772 C C . GLU A 1 95 ? -16.941 3.875 30.581 1.00 95.94 95 GLU A C 1
ATOM 774 O O . GLU A 1 95 ? -17.556 3.890 31.649 1.00 95.94 95 GLU A O 1
ATOM 779 N N . LEU A 1 96 ? -16.177 4.900 30.186 1.00 95.88 96 LEU A N 1
ATOM 780 C CA . LEU A 1 96 ? -15.988 6.110 30.989 1.00 95.88 96 LEU A CA 1
ATOM 781 C C . LEU A 1 96 ? -17.279 6.926 31.117 1.00 95.88 96 LEU A C 1
ATOM 783 O O . LEU A 1 96 ? -17.620 7.332 32.224 1.00 95.88 96 LEU A O 1
ATOM 787 N N . LYS A 1 97 ? -18.021 7.122 30.018 1.00 92.31 97 LYS A N 1
ATOM 788 C CA . LYS A 1 97 ? -19.309 7.840 30.037 1.00 92.31 97 LYS A CA 1
ATOM 789 C C . LYS A 1 97 ? -20.328 7.151 30.944 1.00 92.31 97 LYS A C 1
ATOM 791 O O . LYS A 1 97 ? -20.827 7.768 31.874 1.00 92.31 97 LYS A O 1
ATOM 796 N N . GLY A 1 98 ? -20.532 5.846 30.759 1.00 86.69 98 GLY A N 1
ATOM 797 C CA . GLY A 1 98 ? -21.465 5.082 31.592 1.00 86.69 98 GLY A CA 1
ATOM 798 C C . GLY A 1 98 ? -21.035 4.950 33.058 1.00 86.69 98 GLY A C 1
ATOM 799 O O . GLY A 1 98 ? -21.854 4.601 33.902 1.00 86.69 98 GLY A O 1
ATOM 800 N N . SER A 1 99 ? -19.766 5.213 33.385 1.00 80.56 99 SER A N 1
ATOM 801 C CA . SER A 1 99 ? -19.310 5.311 34.777 1.00 80.56 99 SER A CA 1
ATOM 802 C C . SER A 1 99 ? -19.606 6.687 35.383 1.00 80.56 99 SER A C 1
ATOM 804 O O . SER A 1 99 ? -19.922 6.761 36.565 1.00 80.56 99 SER A O 1
ATOM 806 N N . GLN A 1 100 ? -19.544 7.765 34.593 1.00 73.31 100 GLN A N 1
ATOM 807 C CA . GLN A 1 100 ? -19.906 9.114 35.048 1.00 73.31 100 GLN A CA 1
ATOM 808 C C . GLN A 1 100 ? -21.399 9.231 35.358 1.00 73.31 100 GLN A C 1
ATOM 810 O O . GLN A 1 100 ? -21.748 9.768 36.405 1.00 73.31 100 GLN A O 1
ATOM 815 N N . ASP A 1 101 ? -22.257 8.660 34.510 1.00 72.50 101 ASP A N 1
ATOM 816 C CA . ASP A 1 101 ? -23.711 8.697 34.710 1.00 72.50 101 ASP A CA 1
ATOM 817 C C . ASP A 1 101 ? -24.114 8.019 36.036 1.00 72.50 101 ASP A C 1
ATOM 819 O O . ASP A 1 101 ? -24.901 8.561 36.805 1.00 72.50 101 ASP A O 1
ATOM 823 N N . LYS A 1 102 ? -23.477 6.891 36.384 1.00 70.06 102 LYS A N 1
ATOM 824 C CA . LYS A 1 102 ? -23.722 6.172 37.651 1.00 70.06 102 LYS A CA 1
ATOM 825 C C . LYS A 1 102 ? -23.278 6.933 38.902 1.00 70.06 102 LYS A C 1
ATOM 827 O O . LYS A 1 102 ? -23.851 6.727 39.964 1.00 70.06 102 LYS A O 1
ATOM 832 N N . HIS A 1 103 ? -22.238 7.761 38.803 1.00 61.97 103 HIS A N 1
ATOM 833 C CA . HIS A 1 103 ? -21.769 8.578 39.926 1.00 61.97 103 HIS A CA 1
ATOM 834 C C . HIS A 1 103 ? -22.640 9.821 40.162 1.00 61.97 103 HIS A C 1
ATOM 836 O O . HIS A 1 103 ? -22.559 10.392 41.243 1.00 61.97 103 HIS A O 1
ATOM 842 N N . ALA A 1 104 ? -23.438 10.246 39.177 1.00 61.41 104 ALA A N 1
ATOM 843 C CA . ALA A 1 104 ? -24.324 11.406 39.285 1.00 61.41 104 ALA A CA 1
ATOM 844 C C . ALA A 1 104 ? -25.730 11.070 39.831 1.00 61.41 104 ALA A C 1
ATOM 846 O O . ALA A 1 104 ? -26.465 11.984 40.195 1.00 61.41 104 ALA A O 1
ATOM 847 N N . GLU A 1 105 ? -26.107 9.788 39.884 1.00 56.91 105 GLU A N 1
ATOM 848 C CA . GLU A 1 105 ? -27.411 9.303 40.379 1.00 56.91 105 GLU A CA 1
ATOM 849 C C . GLU A 1 105 ? -27.400 8.850 41.860 1.00 56.91 105 GLU A C 1
ATOM 851 O O . GLU A 1 105 ? -28.408 8.336 42.348 1.00 56.91 105 GLU A O 1
ATOM 856 N N . LEU A 1 106 ? -26.282 9.035 42.577 1.00 50.91 106 LEU A N 1
ATOM 857 C CA . LEU A 1 106 ? -26.115 8.758 44.016 1.00 50.91 106 LEU A CA 1
ATOM 858 C C . LEU A 1 106 ? -26.038 10.059 44.822 1.00 50.91 106 LEU A C 1
ATOM 860 O O . LEU A 1 106 ? -26.584 10.068 45.948 1.00 50.91 106 LEU A O 1
#

pLDDT: mean 83.29, std 18.99, range [31.12, 98.38]

Secondary structure (DSSP, 8-state):
--SHHHHHHHS--HHHHHHHH---HHHHHHHHHHHHHHHHHHHHS----TTS-------TT-EEE--SSS--EEESTTHHHHHIIIIIHHHHHHHHHHHHHHHH--

Nearest PDB structures (foldseek):
  8axc-assembly4_D  TM=9.533E-01  e=5.138E-11  Mus musculus
  8axc-assembly2_B  TM=9.629E-01  e=1.246E-10  Mus musculus
  8axc-assembly3_C  TM=9.858E-01  e=7.321E-10  Mus musculus
  8axc-assembly1_A  TM=9.867E-01  e=7.799E-10  Mus musculus
  5a7h-assembly1_A  TM=8.708E-01  e=3.985E-06  Homo sapiens

Solvent-accessible surface area (backbone atoms only — not comparable to full-atom values): 6406 Å² total; per-residue (Å²): 130,76,72,70,57,56,56,66,58,68,64,64,57,70,70,60,53,44,74,74,61,73,57,52,73,59,54,48,53,34,46,56,51,54,36,50,29,52,44,30,24,76,73,69,77,42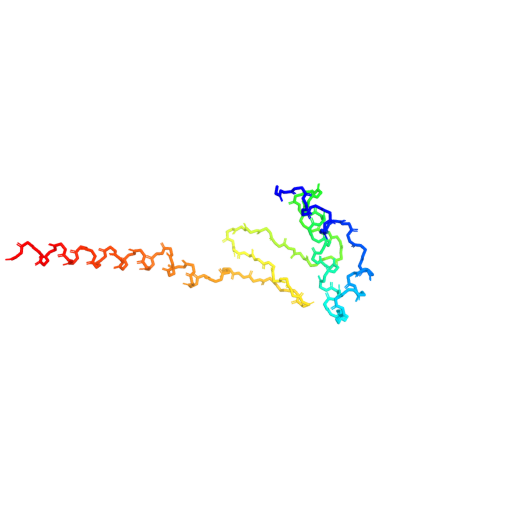,45,63,54,91,98,52,78,84,65,59,74,75,51,95,74,34,32,40,62,46,93,47,78,77,62,48,81,49,57,50,81,61,46,72,61,52,46,39,69,75,45,52,48,57,50,51,54,51,57,52,51,62,50,52,58,62,65,74,76,113

InterPro domains:
  IPR002018 Carboxylesterase, type B [PF00135] (23-85)
  IPR029058 Alpha/Beta hydrolase fold [G3DSA:3.40.50.1820] (7-100)
  IPR029058 Alpha/Beta hydrolase fold [SSF53474] (17-93)
  IPR051093 Neuroligin and Bile salt-activated lipase [PTHR43903] (22-97)

Radius of gyration: 22.09 Å; Cα contacts (8 Å, |Δi|>4): 82; ch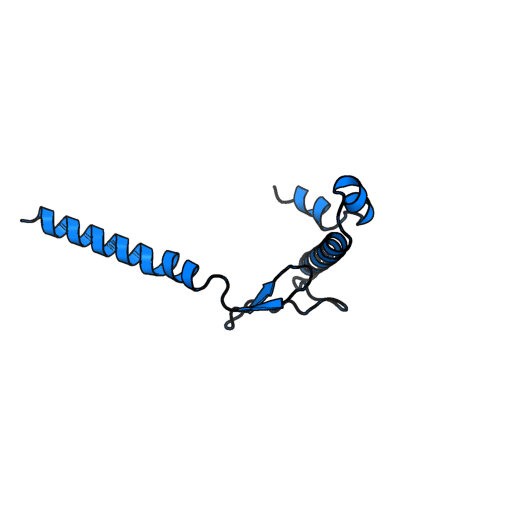ains: 1; bounding box: 47×32×62 Å